Protein AF-A0AAV4ILR9-F1 (afdb_monomer_lite)

Radius of gyration: 21.41 Å; chains: 1; bounding box: 56×31×62 Å

pLDDT: mea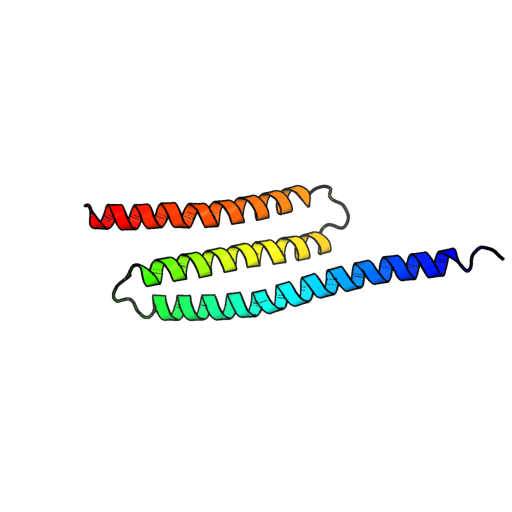n 71.18, std 10.06, range [45.78, 85.12]

Secondary structure (DSSP, 8-state):
--HHHHHHHHHHHHHHHHHHHHHHHHHHHHHHHHHHHHHHHHHHHHHH--S---HHHHHHHHHHHHHHHHHHHHHHHHHHHHH-TT-TTHHHHHHHHHHHHHHHHHHHHHHHHHHHHHTT-

Structure (mmCIF, N/CA/C/O backbone):
data_AF-A0AAV4ILR9-F1
#
_entry.id   AF-A0AAV4ILR9-F1
#
loop_
_atom_site.group_PDB
_atom_site.id
_atom_site.type_symbol
_atom_site.label_atom_id
_atom_site.label_alt_id
_atom_site.label_comp_id
_atom_site.label_asym_id
_atom_site.label_entity_id
_atom_site.label_seq_id
_atom_site.pdbx_PDB_ins_code
_atom_site.Cartn_x
_atom_site.Cartn_y
_atom_site.Cartn_z
_atom_site.occupancy
_atom_site.B_iso_or_equiv
_atom_site.auth_seq_id
_atom_site.auth_comp_id
_atom_site.auth_asym_id
_atom_site.auth_atom_id
_atom_site.pdbx_PDB_model_num
ATOM 1 N N . MET A 1 1 ? 36.736 -15.298 -34.500 1.00 46.97 1 MET A N 1
ATOM 2 C CA . MET A 1 1 ? 36.977 -16.116 -33.285 1.00 46.97 1 MET A CA 1
ATOM 3 C C . MET A 1 1 ? 36.756 -15.323 -31.981 1.00 46.97 1 MET A C 1
ATOM 5 O O . MET A 1 1 ? 37.107 -15.833 -30.931 1.00 46.97 1 MET A O 1
ATOM 9 N N . LEU A 1 2 ? 36.136 -14.126 -32.003 1.00 51.97 2 LEU A N 1
ATOM 10 C CA . LEU A 1 2 ? 35.902 -13.300 -30.799 1.00 51.97 2 LEU A CA 1
ATOM 11 C C . LEU A 1 2 ? 34.411 -13.103 -30.424 1.00 51.97 2 LEU A C 1
ATOM 13 O O . LEU A 1 2 ? 34.136 -12.644 -29.322 1.00 51.97 2 LEU A O 1
ATOM 17 N N . ASP A 1 3 ? 33.445 -13.519 -31.254 1.00 51.00 3 ASP A N 1
ATOM 18 C CA . ASP A 1 3 ? 32.006 -13.264 -31.013 1.00 51.00 3 ASP A CA 1
ATOM 19 C C . ASP A 1 3 ? 31.275 -14.276 -30.107 1.00 51.00 3 ASP A C 1
ATOM 21 O O . ASP A 1 3 ? 30.185 -13.995 -29.615 1.00 51.00 3 ASP A O 1
ATOM 25 N N . LEU A 1 4 ? 31.858 -15.449 -29.828 1.00 59.91 4 LEU A N 1
ATOM 26 C CA . LEU A 1 4 ? 31.205 -16.480 -28.997 1.00 59.91 4 LEU A CA 1
ATOM 27 C C . LEU A 1 4 ? 31.355 -16.254 -27.477 1.00 59.91 4 LEU A C 1
ATOM 29 O O . LEU A 1 4 ? 30.614 -16.852 -26.701 1.00 59.91 4 LEU A O 1
ATOM 33 N N . GLY A 1 5 ? 32.277 -15.386 -27.037 1.00 55.03 5 GLY A N 1
ATOM 34 C CA . GLY A 1 5 ? 32.517 -15.100 -25.613 1.00 55.03 5 GLY A CA 1
ATOM 35 C C . GLY A 1 5 ? 31.595 -14.026 -25.020 1.00 55.03 5 GLY A C 1
ATOM 36 O O . GLY A 1 5 ? 31.081 -14.200 -23.920 1.00 55.03 5 GLY A O 1
ATOM 37 N N . LEU A 1 6 ? 31.326 -12.945 -25.763 1.00 58.22 6 LEU A N 1
ATOM 38 C CA . LEU A 1 6 ? 30.497 -11.820 -25.298 1.00 58.22 6 LEU A CA 1
ATOM 39 C C . LEU A 1 6 ? 28.995 -12.145 -25.287 1.00 58.22 6 LEU A C 1
ATOM 41 O O . LEU A 1 6 ? 28.303 -11.764 -24.347 1.00 58.22 6 LEU A O 1
ATOM 45 N N . ASN A 1 7 ? 28.503 -12.901 -26.277 1.00 53.25 7 ASN A N 1
ATOM 46 C CA . ASN A 1 7 ? 27.092 -13.305 -26.361 1.00 53.25 7 ASN A CA 1
ATOM 47 C C . ASN A 1 7 ? 26.689 -14.273 -25.234 1.00 53.25 7 ASN A C 1
ATOM 49 O O . ASN A 1 7 ? 25.557 -14.255 -24.766 1.00 53.25 7 ASN A O 1
ATOM 53 N N . SER A 1 8 ? 27.627 -15.099 -24.758 1.00 59.03 8 SER A N 1
ATOM 54 C CA . SER A 1 8 ? 27.376 -15.976 -23.615 1.00 59.03 8 SER A CA 1
ATOM 55 C C . SER A 1 8 ? 27.426 -15.188 -22.303 1.00 59.03 8 SER A C 1
ATOM 57 O O . SER A 1 8 ? 26.504 -15.286 -21.502 1.00 59.03 8 SER A O 1
ATOM 59 N N . SER A 1 9 ? 28.433 -14.337 -22.078 1.00 53.84 9 SER A N 1
ATOM 60 C CA . SER A 1 9 ? 28.527 -13.553 -20.836 1.00 53.84 9 SER A CA 1
ATOM 61 C C . SER A 1 9 ? 27.385 -12.549 -20.655 1.00 53.84 9 SER A C 1
ATOM 63 O O . SER A 1 9 ? 26.884 -12.446 -19.543 1.00 53.84 9 SER A O 1
ATOM 65 N N . ALA A 1 10 ? 26.938 -11.874 -21.721 1.00 58.47 10 ALA A N 1
ATOM 66 C CA . ALA A 1 10 ? 25.820 -10.929 -21.661 1.00 58.47 10 ALA A CA 1
ATOM 67 C C . AL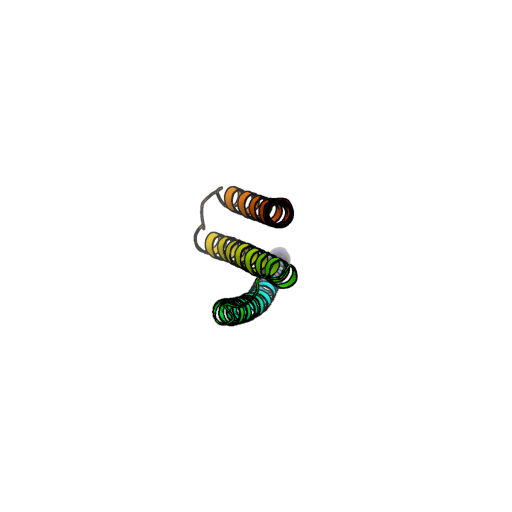A A 1 10 ? 24.477 -11.625 -21.378 1.00 58.47 10 ALA A C 1
ATOM 69 O O . ALA A 1 10 ? 23.718 -11.150 -20.534 1.00 58.47 10 ALA A O 1
ATOM 70 N N . ASN A 1 11 ? 24.224 -12.781 -22.008 1.00 57.84 11 ASN A N 1
ATOM 71 C CA . ASN A 1 11 ? 23.034 -13.587 -21.726 1.00 57.84 11 ASN A CA 1
ATOM 72 C C . ASN A 1 11 ? 23.063 -14.143 -20.297 1.00 57.84 11 ASN A C 1
ATOM 74 O O . ASN A 1 11 ? 22.046 -14.109 -19.623 1.00 57.84 11 ASN A O 1
ATOM 78 N N . ASN A 1 12 ? 24.225 -14.574 -19.793 1.00 59.44 12 ASN A N 1
ATOM 79 C CA . ASN A 1 12 ? 24.361 -15.071 -18.419 1.00 59.44 12 ASN A CA 1
ATOM 80 C C . ASN A 1 12 ? 24.271 -13.967 -17.346 1.00 59.44 12 ASN A C 1
ATOM 82 O O . ASN A 1 12 ? 23.916 -14.265 -16.209 1.00 59.44 12 ASN A O 1
ATOM 86 N N . THR A 1 13 ? 24.622 -12.710 -17.647 1.00 61.28 13 THR A N 1
ATOM 87 C CA . THR A 1 13 ? 24.441 -11.592 -16.702 1.00 61.28 13 THR A CA 1
ATOM 88 C C . THR A 1 13 ? 23.013 -11.056 -16.709 1.00 61.28 13 THR A C 1
ATOM 90 O O . THR A 1 13 ? 22.466 -10.840 -15.635 1.00 61.28 13 THR A O 1
ATOM 93 N N . LEU A 1 14 ? 22.389 -10.910 -17.886 1.00 61.09 14 LEU A N 1
ATOM 94 C CA . LEU A 1 14 ? 20.999 -10.447 -18.000 1.00 61.09 14 LEU A CA 1
ATOM 95 C C . LEU A 1 14 ? 20.005 -11.467 -17.427 1.00 61.09 14 LEU A C 1
ATOM 97 O O . LEU A 1 14 ? 19.123 -11.088 -16.664 1.00 61.09 14 LEU A O 1
ATOM 101 N N . ASP A 1 15 ? 20.204 -12.757 -17.708 1.00 61.03 15 ASP A N 1
ATOM 102 C CA . ASP A 1 15 ? 19.382 -13.845 -17.161 1.00 61.03 15 ASP A CA 1
ATOM 103 C C . ASP A 1 15 ? 19.471 -13.918 -15.626 1.00 61.03 15 ASP A C 1
ATOM 105 O O . ASP A 1 15 ? 18.495 -14.205 -14.934 1.00 61.03 15 ASP A O 1
ATOM 109 N N . ARG A 1 16 ? 20.634 -13.596 -15.050 1.00 61.06 16 ARG A N 1
ATOM 110 C CA . ARG A 1 16 ? 20.840 -13.680 -13.601 1.00 61.06 16 ARG A CA 1
ATOM 111 C C . ARG A 1 16 ? 20.176 -12.538 -12.831 1.00 61.06 16 ARG A C 1
ATOM 113 O O . ARG A 1 16 ? 19.689 -12.788 -11.733 1.00 61.06 16 ARG A O 1
ATOM 120 N N . ASP A 1 17 ? 20.106 -11.336 -13.398 1.00 70.56 17 ASP A N 1
ATOM 121 C CA . ASP A 1 17 ? 19.429 -10.194 -12.767 1.00 70.56 17 ASP A CA 1
ATOM 122 C C . ASP A 1 17 ? 17.896 -10.283 -12.909 1.00 70.56 17 ASP A C 1
ATOM 124 O O . ASP A 1 17 ? 17.163 -9.966 -11.969 1.00 70.56 17 ASP A O 1
ATOM 128 N N . GLU A 1 18 ? 17.398 -10.801 -14.037 1.00 74.94 18 GLU A N 1
ATOM 129 C CA . GLU A 1 18 ? 15.965 -11.024 -14.273 1.00 74.94 18 GLU A CA 1
ATOM 130 C C . GLU A 1 18 ? 15.387 -12.095 -13.340 1.00 74.94 18 GLU A C 1
ATOM 132 O O . GLU A 1 18 ? 14.357 -11.879 -12.695 1.00 74.94 18 GLU A O 1
ATOM 137 N N . ASN A 1 19 ? 16.088 -13.221 -13.187 1.00 75.06 19 ASN A N 1
ATOM 138 C CA . ASN A 1 19 ? 15.673 -14.284 -12.275 1.00 75.06 19 ASN A CA 1
ATOM 139 C C . ASN A 1 19 ? 15.620 -13.803 -10.814 1.00 75.06 19 ASN A C 1
ATOM 141 O O . ASN A 1 19 ? 14.717 -14.188 -10.072 1.00 75.06 19 ASN A O 1
ATOM 145 N N . VAL A 1 20 ? 16.542 -12.930 -10.393 1.00 77.38 20 VAL A N 1
ATOM 146 C CA . VAL A 1 20 ? 16.541 -12.354 -9.037 1.00 77.38 20 VAL A CA 1
ATOM 147 C C . VAL A 1 20 ? 15.356 -11.406 -8.840 1.00 77.38 20 VAL A C 1
ATOM 149 O O . VAL A 1 20 ? 14.651 -11.530 -7.836 1.00 77.38 20 VAL A O 1
ATOM 152 N N . ALA A 1 21 ? 15.080 -10.530 -9.810 1.00 76.06 21 ALA A N 1
ATOM 153 C CA . ALA A 1 21 ? 13.931 -9.625 -9.758 1.00 76.06 21 ALA A CA 1
ATOM 154 C C . ALA A 1 21 ? 12.600 -10.393 -9.697 1.00 76.06 21 ALA A C 1
ATOM 156 O O . ALA A 1 21 ? 11.709 -10.044 -8.921 1.00 76.06 21 ALA A O 1
ATOM 157 N N . LEU A 1 22 ? 12.480 -11.478 -10.466 1.00 75.12 22 LEU A N 1
ATOM 158 C CA . LEU A 1 22 ? 11.280 -12.312 -10.521 1.00 75.12 22 LEU A CA 1
ATOM 159 C C . LEU A 1 22 ? 11.062 -13.086 -9.212 1.00 75.12 22 LEU A C 1
ATOM 161 O O . LEU A 1 22 ? 9.930 -13.189 -8.733 1.00 75.12 22 LEU A O 1
ATOM 165 N N . ILE A 1 23 ? 12.138 -13.576 -8.588 1.00 83.69 23 ILE A N 1
ATOM 166 C CA . ILE A 1 23 ? 12.080 -14.220 -7.268 1.00 83.69 23 ILE A CA 1
ATOM 167 C C . ILE A 1 23 ? 11.662 -13.215 -6.191 1.00 83.69 23 ILE A C 1
ATOM 169 O O . ILE A 1 23 ? 10.780 -13.524 -5.391 1.00 83.69 23 ILE A O 1
ATOM 173 N N . GLU A 1 24 ? 12.250 -12.018 -6.169 1.00 76.50 24 GLU A N 1
ATOM 174 C CA . GLU A 1 24 ? 11.926 -10.984 -5.180 1.00 76.50 24 GLU A CA 1
ATOM 175 C C . GLU A 1 24 ? 10.454 -10.564 -5.276 1.00 76.50 24 GLU A C 1
ATOM 177 O O . GLU A 1 24 ? 9.730 -10.545 -4.277 1.00 76.50 24 GLU A O 1
ATOM 182 N N . VAL A 1 25 ? 9.985 -10.342 -6.502 1.00 77.50 25 VAL A N 1
ATOM 183 C CA . VAL A 1 25 ? 8.583 -10.082 -6.827 1.00 77.50 25 VAL A CA 1
ATOM 184 C C . VAL A 1 25 ? 7.671 -11.219 -6.360 1.00 77.50 25 VAL A C 1
ATOM 186 O O . VAL A 1 25 ? 6.667 -10.973 -5.692 1.00 77.50 25 VAL A O 1
ATOM 189 N N . SER A 1 26 ? 8.015 -12.464 -6.686 1.00 81.75 26 SER A N 1
ATOM 190 C CA . SER A 1 26 ? 7.208 -13.641 -6.357 1.00 81.75 26 SER A CA 1
ATOM 191 C C . SER A 1 26 ? 7.087 -13.848 -4.845 1.00 81.75 26 SER A C 1
ATOM 193 O O . SER A 1 26 ? 5.989 -14.041 -4.312 1.00 81.75 26 SER A O 1
ATOM 195 N N . VAL A 1 27 ? 8.202 -13.736 -4.119 1.00 84.75 27 VAL A N 1
ATOM 196 C CA . VAL A 1 27 ? 8.227 -13.849 -2.657 1.00 84.75 27 VAL A CA 1
ATOM 197 C C . VAL A 1 27 ? 7.417 -12.721 -2.024 1.00 84.75 27 VAL A C 1
ATOM 199 O O . VAL A 1 27 ? 6.565 -12.990 -1.173 1.00 84.75 27 VAL A O 1
ATOM 202 N N . SER A 1 28 ? 7.622 -11.480 -2.476 1.00 78.62 28 SER A N 1
ATOM 203 C CA . SER A 1 28 ? 6.882 -10.318 -1.986 1.00 78.62 28 SER A CA 1
ATOM 204 C C . SER A 1 28 ? 5.379 -10.487 -2.217 1.00 78.62 28 SER A C 1
ATOM 206 O O . SER A 1 28 ? 4.610 -10.335 -1.272 1.00 78.62 28 SER A O 1
ATOM 208 N N . ALA A 1 29 ? 4.957 -10.931 -3.407 1.00 80.69 29 ALA A N 1
ATOM 209 C CA . ALA A 1 29 ? 3.557 -11.202 -3.739 1.00 80.69 29 ALA A CA 1
ATOM 210 C C . ALA A 1 29 ? 2.941 -12.328 -2.891 1.00 80.69 29 ALA A C 1
ATOM 212 O O . ALA A 1 29 ? 1.796 -12.222 -2.454 1.00 80.69 29 ALA A O 1
ATOM 213 N N . THR A 1 30 ? 3.697 -13.391 -2.604 1.00 83.94 30 THR A N 1
ATOM 214 C CA . THR A 1 30 ? 3.212 -14.504 -1.772 1.00 83.94 30 THR A CA 1
ATOM 215 C C . THR A 1 30 ? 2.971 -14.046 -0.333 1.00 83.94 30 THR A C 1
ATOM 217 O O . THR A 1 30 ? 1.903 -14.293 0.235 1.00 83.94 30 THR A O 1
ATOM 220 N N . ILE A 1 31 ? 3.940 -13.325 0.243 1.00 84.75 31 ILE A N 1
ATOM 221 C CA . ILE A 1 31 ? 3.818 -12.707 1.572 1.00 84.75 31 ILE A CA 1
ATOM 222 C C . ILE A 1 31 ? 2.636 -11.734 1.580 1.00 84.75 31 ILE A C 1
ATOM 224 O O . ILE A 1 31 ? 1.866 -11.704 2.539 1.00 84.75 31 ILE A O 1
ATOM 228 N N . LEU A 1 32 ? 2.438 -11.006 0.483 1.00 79.81 32 LEU A N 1
ATOM 229 C CA . LEU A 1 32 ? 1.337 -10.077 0.311 1.00 79.81 32 LEU A CA 1
ATOM 230 C C . LEU A 1 32 ? -0.027 -10.734 0.347 1.00 79.81 32 LEU A C 1
ATOM 232 O O . LEU A 1 32 ? -0.906 -10.281 1.071 1.00 79.81 32 LEU A O 1
ATOM 236 N N . CYS A 1 33 ? -0.219 -11.799 -0.426 1.00 82.94 33 CYS A N 1
ATOM 237 C CA . CYS A 1 33 ? -1.481 -12.519 -0.452 1.00 82.94 33 CYS A CA 1
ATOM 238 C C . CYS A 1 33 ? -1.818 -13.052 0.942 1.00 82.94 33 CYS A C 1
ATOM 240 O O . CYS A 1 33 ? -2.949 -12.894 1.400 1.00 82.94 33 CYS A O 1
ATOM 242 N N . LEU A 1 34 ? -0.830 -13.613 1.643 1.00 85.06 34 LEU A N 1
ATOM 243 C CA . LEU A 1 34 ? -1.000 -14.073 3.019 1.00 85.06 34 LEU A CA 1
ATOM 244 C C . LEU A 1 34 ? -1.349 -12.915 3.966 1.00 85.06 34 LEU A C 1
ATOM 246 O O . LEU A 1 34 ? -2.280 -13.044 4.761 1.00 85.06 34 LEU A O 1
ATOM 250 N N . ALA A 1 35 ? -0.659 -11.778 3.849 1.00 80.75 35 ALA A N 1
ATOM 251 C CA . ALA A 1 35 ? -0.912 -10.589 4.656 1.00 80.75 35 ALA A CA 1
ATOM 252 C C . ALA A 1 35 ? -2.303 -9.999 4.389 1.00 80.75 35 ALA A C 1
ATOM 254 O O . ALA A 1 35 ? -3.025 -9.719 5.339 1.00 80.75 35 ALA A O 1
ATOM 255 N N . ILE A 1 36 ? -2.725 -9.864 3.127 1.00 80.50 36 ILE A N 1
ATOM 256 C CA . ILE A 1 36 ? -4.054 -9.362 2.752 1.00 80.50 36 ILE A CA 1
ATOM 257 C C . ILE A 1 36 ? -5.134 -10.291 3.300 1.00 80.50 36 ILE A C 1
ATOM 259 O O . ILE A 1 36 ? -6.046 -9.826 3.978 1.00 80.50 36 ILE A O 1
ATOM 263 N N . VAL A 1 37 ? -5.039 -11.599 3.044 1.00 85.12 37 VAL A N 1
ATOM 264 C CA . VAL A 1 37 ? -6.050 -12.565 3.498 1.00 85.12 37 VAL A CA 1
ATOM 265 C C . VAL A 1 37 ? -6.125 -12.580 5.025 1.00 85.12 37 VAL A C 1
ATOM 267 O O . VAL A 1 37 ? -7.218 -12.488 5.584 1.00 85.12 37 VAL A O 1
ATOM 270 N N . GLY A 1 38 ? -4.976 -12.616 5.707 1.00 82.81 38 GLY A N 1
ATOM 271 C CA . GLY A 1 38 ? -4.903 -12.569 7.166 1.00 82.81 38 GLY A CA 1
ATOM 272 C C . GLY A 1 38 ? -5.500 -11.283 7.741 1.00 82.81 38 GLY A C 1
ATOM 273 O O . GLY A 1 38 ? -6.390 -11.340 8.592 1.00 82.81 38 GLY A O 1
ATOM 274 N N . ASN A 1 39 ? -5.073 -10.125 7.236 1.00 82.56 39 ASN A N 1
ATOM 275 C CA . ASN A 1 39 ? -5.516 -8.818 7.712 1.00 82.56 39 ASN A CA 1
ATOM 276 C C . ASN A 1 39 ? -6.998 -8.554 7.410 1.00 82.56 39 ASN A C 1
ATOM 278 O O . ASN A 1 39 ? -7.709 -8.057 8.281 1.00 82.56 39 ASN A O 1
ATOM 282 N N . VAL A 1 40 ? -7.505 -8.947 6.237 1.00 81.06 40 VAL A N 1
ATOM 283 C CA . VAL A 1 40 ? -8.931 -8.832 5.883 1.00 81.06 40 VAL A CA 1
ATOM 284 C C . VAL A 1 40 ? -9.787 -9.757 6.749 1.00 81.06 40 VAL A C 1
ATOM 286 O O . VAL A 1 40 ? -10.811 -9.317 7.271 1.00 81.06 40 VAL A O 1
ATOM 289 N N . CYS A 1 41 ? -9.366 -11.005 6.985 1.00 84.31 41 CYS A N 1
ATOM 290 C CA . CYS A 1 41 ? -10.066 -11.906 7.906 1.00 84.31 41 CYS A CA 1
ATOM 291 C C . CYS A 1 41 ? -10.136 -11.334 9.326 1.00 84.31 41 CYS A C 1
ATOM 293 O O . CYS A 1 41 ? -11.195 -11.380 9.957 1.00 84.31 41 CYS A O 1
ATOM 295 N N . VAL A 1 42 ? -9.034 -10.768 9.826 1.00 75.44 42 VAL A N 1
ATOM 296 C CA . VAL A 1 42 ? -8.991 -10.123 11.144 1.00 75.44 42 VAL A CA 1
ATOM 297 C C . VAL A 1 42 ? -9.891 -8.890 11.177 1.00 75.44 42 VAL A C 1
ATOM 299 O O . VAL A 1 42 ? -10.663 -8.748 12.124 1.00 75.44 42 VAL A O 1
ATOM 302 N N . LEU A 1 43 ? -9.868 -8.048 10.138 1.00 73.25 43 LEU A N 1
ATOM 303 C CA . LEU A 1 43 ? -10.708 -6.854 10.025 1.00 73.25 43 LEU A CA 1
ATOM 304 C C . LEU A 1 43 ? -12.199 -7.208 10.018 1.00 73.25 43 LEU A C 1
ATOM 306 O O . LEU A 1 43 ? -12.979 -6.602 10.750 1.00 73.25 43 LEU A O 1
ATOM 310 N N . ILE A 1 44 ? -12.591 -8.226 9.247 1.00 78.31 44 ILE A N 1
ATOM 311 C CA . ILE A 1 44 ? -13.966 -8.739 9.201 1.00 78.31 44 ILE A CA 1
ATOM 312 C C . ILE A 1 44 ? -14.361 -9.304 10.567 1.00 78.31 44 ILE A C 1
ATOM 314 O O . ILE A 1 44 ? -15.436 -8.990 11.075 1.00 78.31 44 ILE A O 1
ATOM 318 N N . SER A 1 45 ? -13.487 -10.092 11.198 1.00 77.50 45 SER A N 1
ATOM 319 C CA . SER A 1 45 ? -13.716 -10.648 12.537 1.00 77.50 45 SER A CA 1
ATOM 320 C C . SER A 1 45 ? -13.908 -9.546 13.591 1.00 77.50 45 SER A C 1
ATOM 322 O O . SER A 1 45 ? -14.821 -9.628 14.419 1.00 77.50 45 SER A O 1
ATOM 324 N N . LEU A 1 46 ? -13.122 -8.467 13.513 1.00 69.81 46 LEU A N 1
ATOM 325 C CA . LEU A 1 46 ? -13.242 -7.281 14.367 1.00 69.81 46 LEU A CA 1
ATOM 326 C C . LEU A 1 46 ? -14.526 -6.497 14.107 1.00 69.81 46 LEU A C 1
ATOM 328 O O . LEU A 1 46 ? -15.230 -6.142 15.050 1.00 69.81 46 LEU A O 1
ATOM 332 N N . ALA A 1 47 ? -14.843 -6.240 12.837 1.00 68.06 47 ALA A N 1
ATOM 333 C CA . ALA A 1 47 ? -16.043 -5.516 12.431 1.00 68.06 47 ALA A CA 1
ATOM 334 C C . ALA A 1 47 ? -17.313 -6.249 12.888 1.00 68.06 47 ALA A C 1
ATOM 336 O O . ALA A 1 47 ? -18.276 -5.618 13.328 1.00 68.06 47 ALA A O 1
ATOM 337 N N . ASN A 1 48 ? -17.288 -7.585 12.866 1.00 73.81 48 ASN A N 1
ATOM 338 C CA . ASN A 1 48 ? -18.385 -8.412 13.356 1.00 73.81 48 ASN A CA 1
ATOM 339 C C . ASN A 1 48 ? -18.473 -8.406 14.899 1.00 73.81 48 ASN A C 1
ATOM 341 O O . ASN A 1 48 ? -19.556 -8.494 15.480 1.00 73.81 48 ASN A O 1
ATOM 345 N N . ARG A 1 49 ? -17.346 -8.220 15.600 1.00 67.44 49 ARG A N 1
ATOM 346 C CA . ARG A 1 49 ?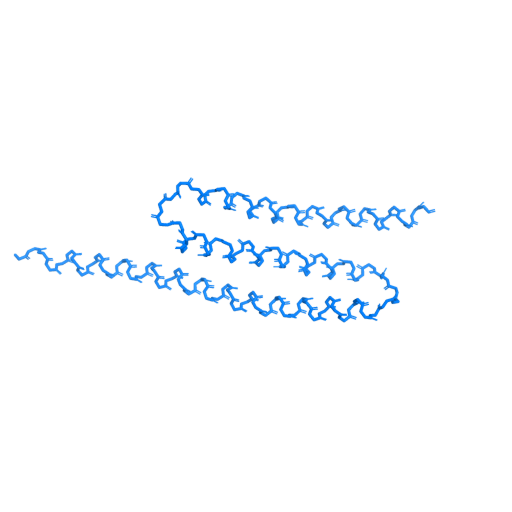 -17.263 -8.057 17.062 1.00 67.44 49 ARG A CA 1
ATOM 347 C C . ARG A 1 49 ? -17.401 -6.576 17.460 1.00 67.44 49 ARG A C 1
ATOM 349 O O . ARG A 1 49 ? -16.516 -5.999 18.081 1.00 67.44 49 ARG A O 1
ATOM 356 N N . ARG A 1 50 ? -18.564 -5.965 17.192 1.00 57.34 50 ARG A N 1
ATOM 357 C CA . ARG A 1 50 ? -18.930 -4.556 17.512 1.00 57.34 50 ARG A CA 1
ATOM 358 C C . ARG A 1 50 ? -18.853 -4.116 18.995 1.00 57.34 50 ARG A C 1
ATOM 360 O O . ARG A 1 50 ? -19.372 -3.055 19.336 1.00 57.34 50 ARG A O 1
ATOM 367 N N . LYS A 1 51 ? -18.247 -4.878 19.914 1.00 54.91 51 LYS A N 1
ATOM 368 C CA . LYS A 1 51 ? -18.229 -4.557 21.353 1.00 54.91 51 LYS A CA 1
ATOM 369 C C . LYS A 1 51 ? -16.803 -4.367 21.890 1.00 54.91 51 LYS A C 1
ATOM 371 O O . LYS A 1 51 ? -16.069 -5.326 22.084 1.00 54.91 51 LYS A O 1
ATOM 376 N N . ARG A 1 52 ? -16.501 -3.096 22.201 1.00 52.31 52 ARG A N 1
ATOM 377 C CA . ARG A 1 52 ? -15.285 -2.510 22.808 1.00 52.31 52 ARG A CA 1
ATOM 378 C C . ARG A 1 52 ? -14.047 -2.430 21.902 1.00 52.31 52 ARG A C 1
ATOM 380 O O . ARG A 1 52 ? -13.183 -3.305 21.883 1.00 52.31 52 ARG A O 1
ATOM 387 N N . LEU A 1 53 ? -13.915 -1.277 21.247 1.00 59.34 53 LEU A N 1
ATOM 388 C CA . LEU A 1 53 ? -12.659 -0.772 20.691 1.00 59.34 53 LEU A CA 1
ATOM 389 C C . LEU A 1 53 ? -11.678 -0.477 21.842 1.00 59.34 53 LEU A C 1
ATOM 391 O O . LEU A 1 53 ? -11.592 0.633 22.350 1.00 59.34 53 LEU A O 1
ATOM 395 N N . SER A 1 54 ? -10.993 -1.512 22.326 1.00 62.50 54 SER A N 1
ATOM 396 C CA . SER A 1 54 ? -9.836 -1.364 23.214 1.00 62.50 54 SER A CA 1
ATOM 397 C C . SER A 1 54 ? -8.610 -0.924 22.406 1.00 62.50 54 SER A C 1
ATOM 399 O O . SER A 1 54 ? -8.546 -1.162 21.199 1.00 62.50 54 SER A O 1
ATOM 401 N N . ARG A 1 55 ? -7.592 -0.368 23.078 1.00 63.53 55 ARG A N 1
ATOM 402 C CA . ARG A 1 55 ? -6.317 0.055 22.465 1.00 63.53 55 ARG A CA 1
ATOM 403 C C . ARG A 1 55 ? -5.649 -1.037 21.610 1.00 63.53 55 ARG A C 1
ATOM 405 O O . ARG A 1 55 ? -4.967 -0.713 20.647 1.00 63.53 55 ARG A O 1
ATOM 412 N N . MET A 1 56 ? -5.887 -2.319 21.913 1.00 69.12 56 MET A N 1
ATOM 413 C CA . MET A 1 56 ? -5.388 -3.443 21.103 1.00 69.12 56 MET A CA 1
ATOM 414 C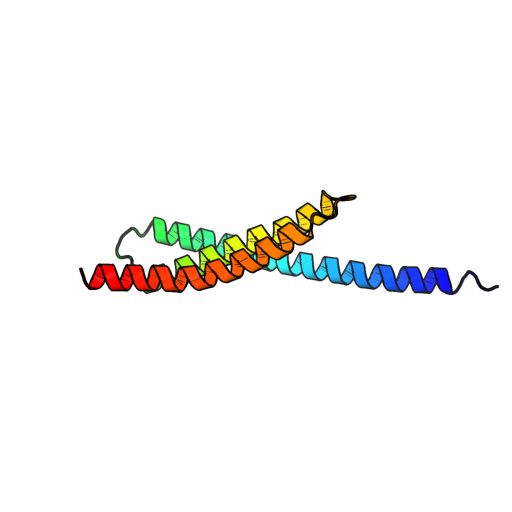 C . MET A 1 56 ? -5.990 -3.503 19.692 1.00 69.12 56 MET A C 1
ATOM 416 O O . MET A 1 56 ? -5.264 -3.767 18.739 1.00 69.12 56 MET A O 1
ATOM 420 N N . HIS A 1 57 ? -7.290 -3.233 19.533 1.00 70.94 57 HIS A N 1
ATOM 421 C CA . HIS A 1 57 ? -7.947 -3.266 18.221 1.00 70.94 57 HIS A CA 1
ATOM 422 C C . HIS A 1 57 ? -7.438 -2.158 17.305 1.00 70.94 57 HIS A C 1
ATOM 424 O O . HIS A 1 57 ? -7.310 -2.363 16.104 1.00 70.94 57 HIS A O 1
ATOM 430 N N . LEU A 1 58 ? -7.090 -1.012 17.887 1.00 70.25 58 LEU A N 1
ATOM 431 C CA . LEU A 1 58 ? -6.506 0.100 17.158 1.00 70.25 58 LEU A CA 1
ATOM 432 C C . LEU A 1 58 ? -5.115 -0.219 16.611 1.00 70.25 58 LEU A C 1
ATOM 434 O O . LEU A 1 58 ? -4.852 0.027 15.440 1.00 70.25 58 LEU A O 1
ATOM 438 N N . MET A 1 59 ? -4.250 -0.828 17.421 1.00 70.69 59 MET A N 1
ATOM 439 C CA . MET A 1 59 ? -2.914 -1.229 16.970 1.00 70.69 59 MET A CA 1
ATOM 440 C C . MET A 1 59 ? -2.982 -2.259 15.830 1.00 70.69 59 MET A C 1
ATOM 442 O O . MET A 1 59 ? -2.254 -2.146 14.848 1.00 70.69 59 MET A O 1
ATOM 446 N N . ILE A 1 60 ? -3.909 -3.218 15.929 1.00 75.94 60 ILE A N 1
ATOM 447 C CA . ILE A 1 60 ? -4.156 -4.230 14.890 1.00 75.94 60 ILE A CA 1
ATOM 448 C C . ILE A 1 60 ? -4.734 -3.589 13.616 1.00 75.94 60 ILE A C 1
ATOM 450 O O . ILE A 1 60 ? -4.352 -3.968 12.510 1.00 75.94 60 ILE A O 1
ATOM 454 N N . LEU A 1 61 ? -5.610 -2.586 13.748 1.00 74.50 61 LEU A N 1
ATOM 455 C CA . LEU A 1 61 ? -6.143 -1.824 12.615 1.00 74.50 61 LEU A CA 1
ATOM 456 C C . LEU A 1 61 ? -5.034 -1.064 11.871 1.00 74.50 61 LEU A C 1
ATOM 458 O O . LEU A 1 61 ? -4.998 -1.076 10.647 1.00 74.50 61 LEU A O 1
ATOM 462 N N . HIS A 1 62 ? -4.110 -0.429 12.597 1.00 75.06 62 HIS A N 1
ATOM 463 C CA . HIS A 1 62 ? -2.979 0.269 11.982 1.00 75.06 62 HIS A CA 1
ATOM 464 C C . HIS A 1 62 ? -2.046 -0.670 11.235 1.00 75.06 62 HIS A C 1
ATOM 466 O O . HIS A 1 62 ? -1.654 -0.349 10.117 1.00 75.06 62 HIS A O 1
ATOM 472 N N . LEU A 1 63 ? -1.715 -1.811 11.843 1.00 76.88 63 LEU A N 1
ATOM 473 C CA . LEU A 1 63 ? -0.846 -2.806 11.226 1.00 76.88 63 LEU A CA 1
ATOM 474 C C . LEU A 1 63 ? -1.488 -3.358 9.946 1.00 76.88 63 LEU A C 1
ATOM 476 O O . LEU A 1 63 ? -0.895 -3.265 8.879 1.00 76.88 63 LEU A O 1
ATOM 480 N N . SER A 1 64 ? -2.757 -3.770 10.024 1.00 78.12 64 SER A N 1
ATOM 481 C CA . SER A 1 64 ? -3.503 -4.275 8.863 1.00 78.12 64 SER A CA 1
ATOM 482 C C . SER A 1 64 ? -3.684 -3.249 7.742 1.00 78.12 64 SER A C 1
ATOM 484 O O . SER A 1 64 ? -3.552 -3.595 6.568 1.00 78.12 64 SER A O 1
ATOM 486 N N . LEU A 1 65 ? -3.962 -1.985 8.076 1.00 75.50 65 LEU A N 1
ATOM 487 C CA . LEU A 1 65 ? -4.090 -0.911 7.093 1.00 75.50 65 LEU A CA 1
ATOM 488 C C . LEU A 1 65 ? -2.736 -0.575 6.448 1.00 75.50 65 LEU A C 1
ATOM 490 O O . LEU A 1 65 ? -2.672 -0.395 5.234 1.00 75.50 65 LEU A O 1
ATOM 494 N N . ALA A 1 66 ? -1.658 -0.518 7.237 1.00 80.62 66 ALA A N 1
ATOM 495 C CA . ALA A 1 66 ? -0.307 -0.281 6.736 1.00 80.62 66 ALA A CA 1
ATOM 496 C C . ALA A 1 66 ? 0.147 -1.403 5.794 1.00 80.62 66 ALA A C 1
ATOM 498 O O . ALA A 1 66 ? 0.618 -1.108 4.699 1.00 80.62 66 ALA A O 1
ATOM 499 N N . ASP A 1 67 ? -0.066 -2.666 6.172 1.00 80.06 67 ASP A N 1
ATOM 500 C CA . ASP A 1 67 ? 0.244 -3.825 5.333 1.00 80.06 67 ASP A CA 1
ATOM 501 C C . ASP A 1 67 ? -0.554 -3.808 4.024 1.00 80.06 67 ASP A C 1
ATOM 503 O O . ASP A 1 67 ? 0.005 -4.080 2.966 1.00 80.06 67 ASP A O 1
ATOM 507 N N . LEU A 1 68 ? -1.843 -3.443 4.058 1.00 78.38 68 LEU A N 1
ATOM 508 C CA . LEU A 1 68 ? -2.675 -3.355 2.854 1.00 78.38 68 LEU A CA 1
ATOM 509 C C . LEU A 1 68 ? -2.246 -2.204 1.929 1.00 78.38 68 LEU A C 1
ATOM 511 O O . LEU A 1 68 ? -2.288 -2.347 0.707 1.00 78.38 68 LEU A O 1
ATOM 515 N N . PHE A 1 69 ? -1.810 -1.072 2.489 1.00 79.94 69 PHE A N 1
ATOM 516 C CA . PHE A 1 69 ? -1.225 0.010 1.699 1.00 79.94 69 PHE A CA 1
ATOM 517 C C . PHE A 1 69 ? 0.100 -0.422 1.080 1.00 79.94 69 PHE A C 1
ATOM 519 O O . PHE A 1 69 ? 0.242 -0.334 -0.136 1.00 79.94 69 PHE A O 1
ATOM 526 N N . VAL A 1 70 ? 1.039 -0.932 1.883 1.00 77.44 70 VAL A N 1
ATOM 527 C CA . VAL A 1 70 ? 2.317 -1.476 1.396 1.00 77.44 70 VAL A CA 1
ATOM 528 C C . VAL A 1 70 ? 2.066 -2.524 0.311 1.00 77.44 70 VAL A C 1
ATOM 530 O O . VAL A 1 70 ? 2.754 -2.515 -0.703 1.00 77.44 70 VAL A O 1
ATOM 533 N N . ALA A 1 71 ? 1.028 -3.349 0.460 1.00 78.19 71 ALA A N 1
ATOM 534 C CA . ALA A 1 71 ? 0.606 -4.321 -0.533 1.00 78.19 71 ALA A CA 1
ATOM 535 C C . ALA A 1 71 ? 0.218 -3.711 -1.871 1.00 78.19 71 ALA A C 1
ATOM 537 O O . ALA A 1 71 ? 0.807 -4.031 -2.906 1.00 78.19 71 ALA A O 1
ATOM 538 N N . PHE A 1 72 ? -0.758 -2.809 -1.850 1.00 77.25 72 PHE A N 1
ATOM 539 C CA . PHE A 1 72 ? -1.198 -2.111 -3.050 1.00 77.25 72 PHE A CA 1
ATOM 540 C C . PHE A 1 72 ? -0.028 -1.409 -3.732 1.00 77.25 72 PHE A C 1
ATOM 542 O O . PHE A 1 72 ? 0.137 -1.512 -4.945 1.00 77.25 72 PHE A O 1
ATOM 549 N N . PHE A 1 73 ? 0.805 -0.745 -2.934 1.00 75.06 73 PHE A N 1
ATOM 550 C CA . PHE A 1 73 ? 1.962 -0.004 -3.400 1.00 75.06 73 PHE A CA 1
ATOM 551 C C . PHE A 1 73 ? 3.155 -0.877 -3.791 1.00 75.06 73 PHE A C 1
ATOM 553 O O . PHE A 1 73 ? 4.037 -0.335 -4.430 1.00 75.06 73 PHE A O 1
ATOM 560 N N . ASN A 1 74 ? 3.200 -2.177 -3.484 1.00 73.56 74 ASN A N 1
ATOM 561 C CA . ASN A 1 74 ? 4.185 -3.116 -4.047 1.00 73.56 74 ASN A CA 1
ATOM 562 C C . ASN A 1 74 ? 3.689 -3.748 -5.358 1.00 73.56 74 ASN A C 1
ATOM 564 O O . ASN A 1 74 ? 4.469 -3.932 -6.290 1.00 73.56 74 ASN A O 1
ATOM 568 N N . VAL A 1 75 ? 2.381 -4.002 -5.474 1.00 73.81 75 VAL A N 1
ATOM 569 C CA . VAL A 1 75 ? 1.754 -4.522 -6.704 1.00 73.81 75 VAL A CA 1
ATOM 570 C C . VAL A 1 75 ? 1.677 -3.456 -7.798 1.00 73.81 75 VAL A C 1
ATOM 572 O O . VAL A 1 75 ? 1.893 -3.757 -8.969 1.00 73.81 75 VAL A O 1
ATOM 575 N N . LEU A 1 76 ? 1.403 -2.200 -7.437 1.00 71.12 76 LEU A N 1
ATOM 576 C CA . LEU A 1 76 ? 1.372 -1.066 -8.367 1.00 71.12 76 LEU A CA 1
ATOM 577 C C . LEU A 1 76 ? 2.681 -0.892 -9.164 1.00 71.12 76 LEU A C 1
ATOM 579 O O . LEU A 1 76 ? 2.584 -0.742 -10.375 1.00 71.12 76 LEU A O 1
ATOM 583 N N . PRO A 1 77 ? 3.883 -0.927 -8.559 1.00 66.94 77 PRO A N 1
ATOM 584 C CA . PRO A 1 77 ? 5.164 -0.912 -9.258 1.00 66.94 77 PRO A CA 1
ATOM 585 C C . PRO A 1 77 ? 5.350 -2.088 -10.210 1.00 66.94 77 PRO A C 1
ATOM 587 O O . PRO A 1 77 ? 5.780 -1.864 -11.334 1.00 66.94 77 PRO A O 1
ATOM 590 N N . GLN A 1 78 ? 4.996 -3.312 -9.800 1.00 69.69 78 GLN A N 1
ATOM 591 C CA . GLN A 1 78 ? 5.022 -4.476 -10.694 1.00 69.69 78 GLN A CA 1
ATOM 592 C C . GLN A 1 78 ? 4.126 -4.263 -11.914 1.00 69.69 78 GLN A C 1
ATOM 594 O O . GLN A 1 78 ? 4.540 -4.495 -13.044 1.00 69.69 78 GLN A O 1
ATOM 599 N N . LEU A 1 79 ? 2.903 -3.787 -11.685 1.00 65.44 79 LEU A N 1
ATOM 600 C CA . LEU A 1 79 ? 1.936 -3.540 -12.747 1.00 65.44 79 LEU A CA 1
ATOM 601 C C . LEU A 1 79 ? 2.356 -2.354 -13.628 1.00 65.44 79 LEU A C 1
ATOM 603 O O . LEU A 1 79 ? 2.156 -2.369 -14.837 1.00 65.44 79 LEU A O 1
ATOM 607 N N . ALA A 1 80 ? 2.962 -1.328 -13.034 1.00 68.62 80 ALA A N 1
ATOM 608 C CA . ALA A 1 80 ? 3.495 -0.177 -13.748 1.00 68.62 80 ALA A CA 1
ATOM 609 C C . ALA A 1 80 ? 4.705 -0.553 -14.605 1.00 68.62 80 ALA A C 1
ATOM 611 O O . ALA A 1 80 ? 4.820 -0.034 -15.712 1.00 68.62 80 ALA A O 1
ATOM 612 N N . TRP A 1 81 ? 5.567 -1.454 -14.125 1.00 64.31 81 TRP A N 1
ATOM 613 C CA . TRP A 1 81 ? 6.686 -2.006 -14.887 1.00 64.31 81 TRP A CA 1
ATOM 614 C C . TRP A 1 81 ? 6.201 -2.767 -16.126 1.00 64.31 81 TRP A C 1
ATOM 616 O O . TRP A 1 81 ? 6.771 -2.612 -17.200 1.00 64.31 81 TRP A O 1
ATOM 626 N N . ASP A 1 82 ? 5.096 -3.503 -15.995 1.00 64.81 82 ASP A N 1
ATOM 627 C CA . ASP A 1 82 ? 4.488 -4.265 -17.091 1.00 64.81 82 ASP A CA 1
ATOM 628 C C . ASP A 1 82 ? 3.744 -3.364 -18.102 1.00 64.81 82 ASP A C 1
ATOM 630 O O . ASP A 1 82 ? 3.838 -3.541 -19.315 1.00 64.81 82 ASP A O 1
ATOM 634 N N . ILE A 1 83 ? 3.042 -2.331 -17.619 1.00 60.78 83 ILE A N 1
ATOM 635 C CA . ILE A 1 83 ? 2.265 -1.401 -18.461 1.00 60.78 83 ILE A CA 1
ATOM 636 C C . ILE A 1 83 ? 3.154 -0.366 -19.165 1.00 60.78 83 ILE A C 1
ATOM 638 O O . ILE A 1 83 ? 2.872 0.047 -20.293 1.00 60.78 83 ILE A O 1
ATOM 642 N N . THR A 1 84 ? 4.213 0.109 -18.509 1.00 61.72 84 THR A N 1
ATOM 643 C CA . THR A 1 84 ? 4.997 1.260 -18.969 1.00 61.72 84 THR A CA 1
ATOM 644 C C . THR A 1 84 ? 6.263 0.818 -19.697 1.00 61.72 84 THR A C 1
ATOM 646 O O . THR A 1 84 ? 7.374 0.991 -19.214 1.00 61.72 84 THR A O 1
ATOM 649 N N . TYR A 1 85 ? 6.128 0.337 -20.932 1.00 50.66 85 TYR A N 1
ATOM 650 C CA . TYR A 1 85 ? 7.292 0.048 -21.787 1.00 50.66 85 TYR A CA 1
ATOM 651 C C . TYR A 1 85 ? 8.020 1.323 -22.301 1.00 50.66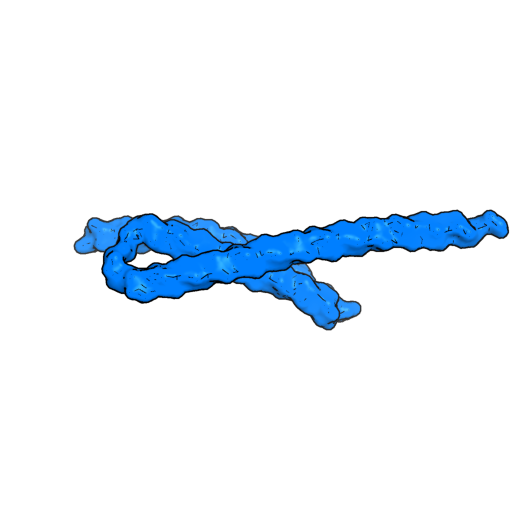 85 TYR A C 1
ATOM 653 O O . TYR A 1 85 ? 8.996 1.227 -23.048 1.00 50.66 85 TYR A O 1
ATOM 661 N N . ARG A 1 86 ? 7.547 2.543 -21.963 1.00 51.03 86 ARG A N 1
ATOM 662 C CA . ARG A 1 86 ? 8.083 3.815 -22.506 1.00 51.03 86 ARG A CA 1
ATOM 663 C C . ARG A 1 86 ? 7.727 5.096 -21.719 1.00 51.03 86 ARG A C 1
ATOM 665 O O . ARG A 1 86 ? 7.341 6.086 -22.337 1.00 51.03 86 ARG A O 1
ATOM 672 N N . PHE A 1 87 ? 7.834 5.135 -20.390 1.00 45.78 87 PHE A N 1
ATOM 673 C CA . PHE A 1 87 ? 7.607 6.396 -19.659 1.00 45.78 87 PHE A CA 1
ATOM 674 C C . PHE A 1 87 ? 8.563 6.573 -18.475 1.00 45.78 87 PHE A C 1
ATOM 676 O O . PHE A 1 87 ? 8.635 5.734 -17.581 1.00 45.78 87 PHE A O 1
ATOM 683 N N . GLU A 1 88 ? 9.222 7.730 -18.444 1.00 55.31 88 GLU A N 1
ATOM 684 C CA . GLU A 1 88 ? 10.010 8.326 -17.349 1.00 55.31 88 GLU A CA 1
ATOM 685 C C . GLU A 1 88 ? 9.127 8.651 -16.108 1.00 55.31 88 GLU A C 1
ATOM 687 O O . GLU A 1 88 ? 9.245 9.701 -15.488 1.00 55.31 88 GLU A O 1
ATOM 692 N N . GLY A 1 89 ? 8.140 7.804 -15.787 1.00 51.94 89 GLY A N 1
ATOM 693 C CA . GLY A 1 89 ? 7.095 8.048 -14.782 1.00 51.94 89 GLY A CA 1
ATOM 694 C C . GLY A 1 89 ? 7.159 7.134 -13.555 1.00 51.94 89 GLY A C 1
ATOM 695 O O . GLY A 1 89 ? 6.520 7.421 -12.542 1.00 51.94 89 GLY A O 1
ATOM 696 N N . GLY A 1 90 ? 7.963 6.064 -13.593 1.00 61.31 90 GLY A N 1
ATOM 697 C CA . GLY A 1 90 ? 8.121 5.127 -12.469 1.00 61.31 90 GLY A CA 1
ATOM 698 C C . GLY A 1 90 ? 8.701 5.764 -11.197 1.00 61.31 90 GLY A C 1
ATOM 699 O O . GLY A 1 90 ? 8.438 5.298 -10.087 1.00 61.31 90 GLY A O 1
ATOM 700 N N . GLN A 1 91 ? 9.419 6.886 -11.324 1.00 65.62 91 GLN A N 1
ATOM 701 C CA . GLN A 1 91 ? 9.905 7.665 -10.181 1.00 65.62 91 GLN A CA 1
ATOM 702 C C . GLN A 1 91 ? 8.770 8.219 -9.312 1.00 65.62 91 GLN A C 1
ATOM 704 O O . GLN A 1 91 ? 8.911 8.245 -8.089 1.00 65.62 91 GLN A O 1
ATOM 709 N N . PHE A 1 92 ? 7.640 8.619 -9.908 1.00 67.81 92 PHE A N 1
ATOM 710 C CA . PHE A 1 92 ? 6.510 9.147 -9.142 1.00 67.81 92 PHE A CA 1
ATOM 711 C C . PHE A 1 92 ? 5.902 8.072 -8.238 1.00 67.81 92 PHE A C 1
ATOM 713 O O . PHE A 1 92 ? 5.654 8.334 -7.063 1.00 67.81 92 PHE A O 1
ATOM 720 N N . LEU A 1 93 ? 5.737 6.846 -8.752 1.00 69.19 93 LEU A N 1
ATOM 721 C CA . LEU A 1 93 ? 5.253 5.724 -7.948 1.00 69.19 93 LEU A CA 1
ATOM 722 C C . LEU A 1 93 ? 6.225 5.393 -6.816 1.00 69.19 93 LEU A C 1
ATOM 724 O O . LEU A 1 93 ? 5.787 5.279 -5.679 1.00 69.19 93 LEU A O 1
ATOM 728 N N . CYS A 1 94 ? 7.528 5.304 -7.090 1.00 73.44 94 CYS A N 1
ATOM 729 C CA . CYS A 1 94 ? 8.537 5.024 -6.061 1.00 73.44 94 CYS A CA 1
ATOM 730 C C . CYS A 1 94 ? 8.501 6.053 -4.915 1.00 73.44 94 CYS A C 1
ATOM 732 O O . CYS A 1 94 ? 8.488 5.692 -3.734 1.00 73.44 94 CYS A O 1
ATOM 734 N N . VAL A 1 95 ? 8.410 7.343 -5.254 1.00 77.50 95 VAL A N 1
ATOM 735 C CA . VAL A 1 95 ? 8.267 8.416 -4.262 1.00 77.50 95 VAL A CA 1
ATOM 736 C C . VAL A 1 95 ? 6.942 8.292 -3.510 1.00 77.50 95 VAL A C 1
ATOM 738 O O . VAL A 1 95 ? 6.940 8.439 -2.288 1.00 77.50 95 VAL A O 1
ATOM 741 N N . ALA A 1 96 ? 5.843 7.976 -4.200 1.00 78.12 96 ALA A N 1
ATOM 742 C CA . ALA A 1 96 ? 4.535 7.779 -3.582 1.00 78.12 96 ALA A CA 1
ATOM 743 C C . ALA A 1 96 ? 4.534 6.607 -2.586 1.00 78.12 96 ALA A C 1
ATOM 745 O O . ALA A 1 96 ? 4.069 6.791 -1.465 1.00 78.12 96 ALA A O 1
ATOM 746 N N . VAL A 1 97 ? 5.124 5.453 -2.933 1.00 72.94 97 VAL A N 1
ATOM 747 C CA . VAL A 1 97 ? 5.269 4.300 -2.021 1.00 72.94 97 VAL A CA 1
ATOM 748 C C . VAL A 1 97 ? 5.989 4.726 -0.745 1.00 72.94 97 VAL A C 1
ATOM 750 O O . VAL A 1 97 ? 5.491 4.518 0.363 1.00 72.94 97 VAL A O 1
ATOM 753 N N . LYS A 1 98 ? 7.142 5.389 -0.901 1.00 78.75 98 LYS A N 1
ATOM 754 C CA . LYS A 1 98 ? 7.970 5.828 0.225 1.00 78.75 98 LYS A CA 1
ATOM 755 C C . LYS A 1 98 ? 7.240 6.848 1.103 1.00 78.75 98 LYS A C 1
ATOM 757 O O . LYS A 1 98 ? 7.312 6.767 2.329 1.00 78.75 98 LYS A O 1
ATOM 762 N N . TYR A 1 99 ? 6.501 7.774 0.492 1.00 81.06 99 TYR A N 1
ATOM 763 C CA . TYR A 1 99 ? 5.673 8.743 1.210 1.00 81.06 99 TYR A CA 1
ATOM 764 C C . TYR A 1 99 ? 4.531 8.071 1.969 1.00 81.06 99 TYR A C 1
ATOM 766 O O . TYR A 1 99 ? 4.332 8.362 3.145 1.00 81.06 99 TYR A O 1
ATOM 774 N N . CYS A 1 100 ? 3.800 7.156 1.336 1.00 77.50 100 CYS A N 1
ATOM 775 C CA . CYS A 1 100 ? 2.683 6.461 1.965 1.00 77.50 100 CYS A CA 1
ATOM 776 C C . CYS A 1 100 ? 3.135 5.589 3.140 1.00 77.50 100 CYS A C 1
ATOM 778 O O . CYS A 1 100 ? 2.475 5.593 4.177 1.00 77.50 100 CYS A O 1
ATOM 780 N N . GLN A 1 101 ? 4.281 4.913 3.029 1.00 77.25 101 GLN A N 1
ATOM 781 C CA . GLN A 1 101 ? 4.867 4.149 4.134 1.00 77.25 101 GLN A CA 1
ATOM 782 C C . GLN A 1 101 ? 5.192 5.048 5.338 1.00 77.25 101 GLN A C 1
ATOM 784 O O . GLN A 1 101 ? 4.880 4.709 6.481 1.00 77.25 101 GLN A O 1
ATOM 789 N N . VAL A 1 102 ? 5.755 6.233 5.085 1.00 84.94 102 VAL A N 1
ATOM 790 C CA . VAL A 1 102 ? 6.022 7.238 6.122 1.00 84.94 102 VAL A CA 1
ATOM 791 C C . VAL A 1 102 ? 4.718 7.767 6.732 1.00 84.94 102 VAL A C 1
ATOM 793 O O . VAL A 1 102 ? 4.586 7.827 7.954 1.00 84.94 102 VAL A O 1
ATOM 796 N N . VAL A 1 103 ? 3.721 8.092 5.907 1.00 82.31 103 VAL A N 1
ATOM 797 C CA . VAL A 1 103 ? 2.401 8.556 6.364 1.00 82.31 103 VAL A CA 1
ATOM 798 C C . VAL A 1 103 ? 1.704 7.499 7.223 1.00 82.31 103 VAL A C 1
ATOM 800 O O . VAL A 1 103 ? 1.109 7.855 8.237 1.00 82.31 103 VAL A O 1
ATOM 803 N N . ALA A 1 104 ? 1.817 6.210 6.890 1.00 77.50 104 ALA A N 1
ATOM 804 C CA . ALA A 1 104 ? 1.256 5.123 7.693 1.00 77.50 104 ALA A CA 1
ATOM 805 C C . ALA A 1 104 ? 1.874 5.064 9.103 1.00 77.50 104 ALA A C 1
ATOM 807 O O . ALA A 1 104 ? 1.148 4.907 10.088 1.00 77.50 104 ALA A O 1
A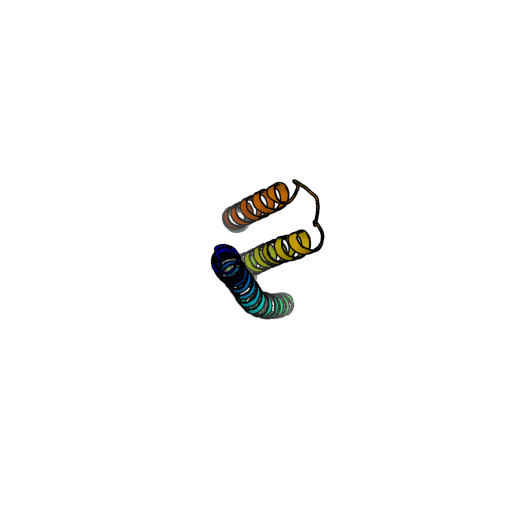TOM 808 N N . MET A 1 105 ? 3.191 5.279 9.221 1.00 82.00 105 MET A N 1
ATOM 809 C CA . MET A 1 105 ? 3.867 5.423 10.517 1.00 82.00 105 MET A CA 1
ATOM 810 C C . MET A 1 105 ? 3.337 6.629 11.306 1.00 82.00 105 MET A C 1
ATOM 812 O O . MET A 1 105 ? 3.022 6.502 12.490 1.00 82.00 105 MET A O 1
ATOM 816 N N . TYR A 1 106 ? 3.176 7.786 10.658 1.00 82.31 106 TYR A N 1
ATOM 817 C CA . TYR A 1 106 ? 2.633 8.986 11.308 1.00 82.31 106 TYR A CA 1
ATOM 818 C C . TYR A 1 106 ? 1.152 8.854 11.691 1.00 82.31 106 TYR A C 1
ATOM 820 O O . TYR A 1 106 ? 0.732 9.399 12.716 1.00 82.31 106 TYR A O 1
ATOM 828 N N . ALA A 1 107 ? 0.358 8.104 10.924 1.00 79.88 107 ALA A N 1
ATOM 829 C CA . ALA A 1 107 ? -1.049 7.854 11.219 1.00 79.88 107 ALA A CA 1
ATOM 830 C C . ALA A 1 107 ? -1.231 7.133 12.567 1.00 79.88 107 ALA A C 1
ATOM 832 O O . ALA A 1 107 ? -2.171 7.445 13.297 1.00 79.88 107 ALA A O 1
ATOM 833 N N . SER A 1 108 ? -0.306 6.239 12.944 1.00 76.69 108 SER A N 1
ATOM 834 C CA . SER A 1 108 ? -0.307 5.584 14.262 1.00 76.69 108 SER A CA 1
ATOM 835 C C . SER A 1 108 ? -0.240 6.602 15.407 1.00 76.69 108 SER A C 1
ATOM 837 O O . SER A 1 108 ? -0.967 6.485 16.395 1.00 76.69 108 SER A O 1
ATOM 839 N N . SER A 1 109 ? 0.586 7.642 15.267 1.00 81.62 109 SER A N 1
ATOM 840 C CA . SER A 1 109 ? 0.720 8.719 16.257 1.00 81.62 109 SER A CA 1
ATOM 841 C C . SER A 1 109 ? -0.555 9.558 16.367 1.00 81.62 109 SER A C 1
ATOM 843 O O . SER A 1 109 ? -0.979 9.900 17.470 1.00 81.62 109 SER A O 1
ATOM 845 N N . TYR A 1 110 ? -1.201 9.853 15.234 1.00 80.12 110 TYR A N 1
ATOM 846 C CA . TYR A 1 110 ? -2.450 10.620 15.193 1.00 80.12 110 TYR A CA 1
ATOM 847 C C . TYR A 1 110 ? -3.612 9.897 15.856 1.00 80.12 110 TYR A C 1
ATOM 849 O O . TYR A 1 110 ? -4.410 10.503 16.566 1.00 80.12 110 TYR A O 1
ATOM 857 N N . VAL A 1 111 ? -3.714 8.594 15.644 1.00 73.31 111 VAL A N 1
ATOM 858 C CA . VAL A 1 111 ? -4.800 7.815 16.222 1.00 73.31 111 VAL A CA 1
ATOM 859 C C . VAL A 1 111 ? -4.539 7.493 17.692 1.00 73.31 111 VAL A C 1
ATOM 861 O O . VAL A 1 111 ? -5.478 7.491 18.491 1.00 73.31 111 VAL A O 1
ATOM 864 N N . LEU A 1 112 ? -3.274 7.324 18.093 1.00 74.69 112 LEU A N 1
ATOM 865 C CA . LEU A 1 112 ? -2.892 7.316 19.506 1.00 74.69 112 LEU A CA 1
ATOM 866 C C . LEU A 1 112 ? -3.302 8.626 20.192 1.00 74.69 112 LEU A C 1
ATOM 868 O O . LEU A 1 112 ? -3.867 8.590 21.285 1.00 74.69 112 LEU A O 1
ATOM 872 N N . LEU A 1 113 ? -3.071 9.765 19.532 1.00 80.00 113 LEU A N 1
ATOM 873 C CA . LEU A 1 113 ? -3.491 11.075 20.016 1.00 80.00 113 LEU A CA 1
ATOM 874 C C . LEU A 1 113 ? -5.019 11.184 20.095 1.00 80.00 113 LEU A C 1
ATOM 876 O O . LEU A 1 113 ? -5.535 11.583 21.133 1.00 80.00 113 LEU A O 1
ATOM 880 N N . ALA A 1 114 ? -5.752 10.763 19.062 1.00 78.38 114 ALA A N 1
ATOM 881 C CA . ALA A 1 114 ? -7.216 10.748 19.075 1.00 78.38 114 ALA A CA 1
ATOM 882 C C . ALA A 1 114 ? -7.772 9.884 20.222 1.00 78.38 114 ALA A C 1
ATOM 884 O O . ALA A 1 114 ? -8.691 10.297 20.920 1.00 78.38 114 ALA A O 1
ATOM 885 N N . THR A 1 115 ? -7.155 8.727 20.479 1.00 72.94 115 THR A N 1
ATOM 886 C CA . THR A 1 115 ? -7.511 7.837 21.600 1.00 72.94 115 THR A CA 1
ATOM 887 C C . THR A 1 115 ? -7.198 8.459 22.961 1.00 72.94 115 THR A C 1
ATOM 889 O O . THR A 1 115 ? -7.896 8.204 23.940 1.00 72.94 115 THR A O 1
ATOM 892 N N . ALA A 1 116 ? -6.120 9.240 23.061 1.00 76.81 116 ALA A N 1
ATOM 893 C CA . ALA A 1 116 ? -5.779 9.962 24.281 1.00 76.81 116 ALA A CA 1
ATOM 894 C C . ALA A 1 116 ? -6.764 11.109 24.541 1.00 76.81 116 ALA A C 1
ATOM 896 O O . ALA A 1 116 ? -7.196 11.273 25.679 1.00 76.81 116 ALA A O 1
ATOM 897 N N . ILE A 1 117 ? -7.151 11.833 23.487 1.00 81.81 117 ILE A N 1
ATOM 898 C CA . ILE A 1 117 ? -8.110 12.938 23.550 1.00 81.81 117 ILE A CA 1
ATOM 899 C C . ILE A 1 117 ? -9.496 12.431 23.952 1.00 81.81 117 ILE A C 1
ATOM 901 O O . ILE A 1 117 ? -10.057 12.962 24.903 1.00 81.81 117 ILE A O 1
ATOM 905 N N . ASP A 1 118 ? -9.998 11.367 23.315 1.00 73.62 118 ASP A N 1
ATOM 906 C CA . ASP A 1 118 ? -11.289 10.723 23.636 1.00 73.62 118 ASP A CA 1
ATOM 907 C C . ASP A 1 118 ? -11.380 10.260 25.099 1.00 73.62 118 ASP A C 1
ATOM 909 O O . ASP A 1 118 ? -12.456 10.188 25.675 1.00 73.62 118 ASP A O 1
ATOM 913 N N . ARG A 1 119 ? -10.234 9.977 25.727 1.00 64.56 119 ARG A N 1
ATOM 914 C CA . ARG A 1 119 ? -10.160 9.602 27.144 1.00 64.56 119 ARG A CA 1
ATOM 915 C C . ARG A 1 119 ? -10.020 10.796 28.095 1.00 64.56 119 ARG A C 1
ATOM 917 O O . ARG A 1 119 ? -10.132 10.606 29.304 1.00 64.56 119 ARG A O 1
ATOM 924 N N . SER A 1 120 ? -9.661 11.967 27.575 1.00 60.19 120 SER A N 1
ATOM 925 C CA . SER A 1 120 ? -9.448 13.208 28.337 1.00 60.19 120 SER A CA 1
ATOM 926 C C . SER A 1 120 ? -10.575 14.234 28.181 1.00 60.19 120 SER A C 1
ATOM 928 O O . SER A 1 120 ? -10.599 15.211 28.927 1.00 60.19 120 SER A O 1
ATOM 930 N N . VAL A 1 121 ? -11.473 14.007 27.222 1.00 59.56 121 VAL A N 1
ATOM 931 C CA . VAL A 1 121 ? -12.794 14.637 27.096 1.00 59.56 121 VAL A CA 1
ATOM 932 C C . VAL A 1 121 ? -13.800 13.814 27.894 1.00 59.56 121 VAL A C 1
ATOM 934 O O . VAL A 1 121 ? -14.652 14.438 28.560 1.00 59.56 121 VAL A O 1
#

InterPro domains:
  IPR000276 G protein-coupled receptor, rhodopsin-like [PF00001] (38-119)
  IPR000276 G protein-coupled receptor, rhodopsin-like [PR00237] (23-47)
  IPR000276 G protein-coupled receptor, rhodopsin-like [PR00237] (56-77)
  IPR000276 G protein-coupled receptor, rhodopsin-like [PR00237] (101-121)
  IPR001817 Vasopressin receptor [PR00896] (16-28)
  IPR001817 Vasopressin receptor [PR00896] (52-63)
  IPR001817 Vasopressin receptor [PR00896] (77-91)
  IPR017452 GPCR, rhodopsin-like, 7TM [PS50262] (38-121)

Organism: NCBI:txid1093978

Foldseek 3Di:
DPPVVPVVVVCVVVVVVVVVVVVVLVVLLVVLVVLLVVLVVVVVVVVVVPPDPDPVVLVSPLVSVLSVLLSVLSVVLVVCVVVPPDDPCSVVSVVVSVVSNVVSVVVSVVVVVVVVVVVVD

Sequence (121 aa):
MLDLGLNSSANNTLDRDENVALIEVSVSATILCLAIVGNVCVLISLANRRKRLSRMHLMILHLSLADLFVAFFNVLPQLAWDITYRFEGGQFLCVAVKYCQVVAMYASSYVLLATAIDRSV